Protein AF-A0A517SKR3-F1 (afdb_monomer_lite)

pLDDT: mean 77.56, std 8.11, range [41.31, 88.88]

Structure (mmCIF, N/CA/C/O backbone):
data_AF-A0A517SKR3-F1
#
_entry.id   AF-A0A517SKR3-F1
#
loop_
_atom_site.group_PDB
_atom_site.id
_atom_site.type_symbol
_atom_site.label_atom_id
_atom_site.label_alt_id
_atom_site.label_comp_id
_atom_site.label_asym_id
_atom_site.label_entity_id
_atom_site.label_seq_id
_atom_site.pdbx_PDB_ins_code
_atom_site.Cartn_x
_atom_site.Cartn_y
_atom_site.Cartn_z
_atom_site.occupancy
_atom_site.B_iso_or_equiv
_atom_site.auth_seq_id
_atom_site.auth_comp_id
_atom_site.auth_asym_id
_atom_site.auth_atom_id
_atom_site.pdbx_PDB_model_num
ATOM 1 N N . MET A 1 1 ? -3.994 -6.704 32.990 1.00 51.97 1 MET A N 1
ATOM 2 C CA . MET A 1 1 ? -3.263 -7.672 32.141 1.00 51.97 1 MET A CA 1
ATOM 3 C C . MET A 1 1 ? -2.252 -6.855 31.353 1.00 51.97 1 MET A C 1
ATOM 5 O O . MET A 1 1 ? -2.681 -5.956 30.648 1.00 51.97 1 MET A O 1
ATOM 9 N N . ASN A 1 2 ? -0.948 -7.027 31.589 1.00 60.22 2 ASN A N 1
ATOM 10 C CA . ASN A 1 2 ? 0.069 -6.142 31.009 1.00 60.22 2 ASN A CA 1
ATOM 11 C C . ASN A 1 2 ? 0.251 -6.520 29.532 1.00 60.22 2 ASN A C 1
ATOM 13 O O . ASN A 1 2 ? 0.767 -7.595 29.230 1.00 60.22 2 ASN A O 1
ATOM 17 N N . VAL A 1 3 ? -0.293 -5.707 28.631 1.00 65.88 3 VAL A N 1
ATOM 18 C CA . VAL A 1 3 ? -0.226 -5.945 27.187 1.00 65.88 3 VAL A CA 1
ATOM 19 C C . VAL A 1 3 ? 1.184 -5.599 26.724 1.00 65.88 3 VAL A C 1
ATOM 21 O O . VAL A 1 3 ? 1.676 -4.515 27.015 1.00 65.88 3 VAL A O 1
ATOM 24 N N . ASP A 1 4 ? 1.834 -6.530 26.027 1.00 84.56 4 ASP A N 1
ATOM 25 C CA . ASP A 1 4 ? 3.170 -6.3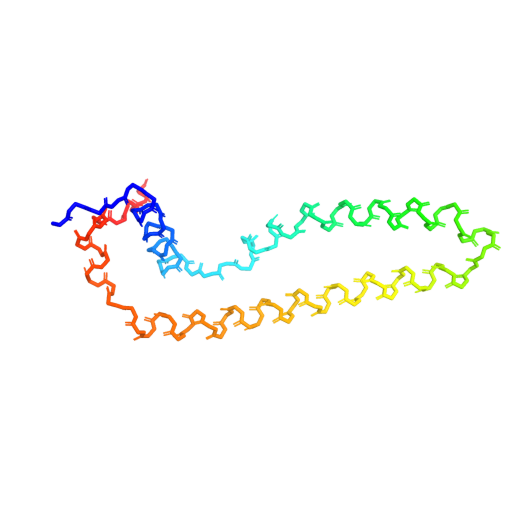26 25.471 1.00 84.56 4 ASP A CA 1
ATOM 26 C C . ASP A 1 4 ? 3.217 -5.094 24.546 1.00 84.56 4 ASP A C 1
ATOM 28 O O . ASP A 1 4 ? 2.255 -4.787 23.831 1.00 84.56 4 ASP A O 1
ATOM 32 N N . ASP A 1 5 ? 4.351 -4.399 24.534 1.00 83.50 5 ASP A N 1
ATOM 33 C CA . ASP A 1 5 ? 4.530 -3.095 23.882 1.00 83.50 5 ASP A CA 1
ATOM 34 C C . ASP A 1 5 ? 4.255 -3.163 22.365 1.00 83.50 5 ASP A C 1
ATOM 36 O O . ASP A 1 5 ? 3.705 -2.240 21.749 1.00 83.50 5 ASP A O 1
ATOM 40 N N . GLN A 1 6 ? 4.569 -4.307 21.748 1.00 82.31 6 GLN A N 1
ATOM 41 C CA . GLN A 1 6 ? 4.262 -4.580 20.347 1.00 82.31 6 GLN A CA 1
ATOM 42 C C . GLN A 1 6 ? 2.753 -4.735 20.116 1.00 82.31 6 GLN A C 1
ATOM 44 O O . GLN A 1 6 ? 2.214 -4.206 19.139 1.00 82.31 6 GLN A O 1
ATOM 49 N N . THR A 1 7 ? 2.060 -5.413 21.029 1.00 83.88 7 THR A N 1
ATOM 50 C CA . THR A 1 7 ? 0.608 -5.624 20.956 1.00 83.88 7 THR A CA 1
ATOM 51 C C . THR A 1 7 ? -0.135 -4.299 21.101 1.00 83.88 7 THR A C 1
ATOM 53 O O . THR A 1 7 ? -1.063 -4.028 20.339 1.00 83.88 7 THR A O 1
ATOM 56 N N . HIS A 1 8 ? 0.333 -3.417 21.986 1.00 84.62 8 HIS A N 1
ATOM 57 C CA . HIS A 1 8 ? -0.242 -2.085 22.158 1.00 84.62 8 HIS A CA 1
ATOM 58 C C . HIS A 1 8 ? -0.127 -1.226 20.882 1.00 84.62 8 HIS A C 1
ATOM 60 O O . HIS A 1 8 ? -1.093 -0.582 20.463 1.00 84.62 8 HIS A O 1
ATOM 66 N N . ARG A 1 9 ? 1.023 -1.264 20.187 1.00 84.50 9 ARG A N 1
ATOM 67 C CA . ARG A 1 9 ? 1.201 -0.568 18.892 1.00 84.50 9 ARG A CA 1
ATOM 68 C C . ARG A 1 9 ? 0.261 -1.093 17.812 1.00 84.50 9 ARG A C 1
ATOM 70 O O . ARG A 1 9 ? -0.272 -0.304 17.031 1.00 84.50 9 ARG A O 1
ATOM 77 N N . VAL A 1 10 ? 0.067 -2.410 17.764 1.00 84.75 10 VAL A N 1
ATOM 78 C CA . VAL A 1 10 ? -0.852 -3.040 16.813 1.00 84.75 10 VAL A CA 1
ATOM 79 C C . VAL A 1 10 ? -2.282 -2.603 17.113 1.00 84.75 10 VAL A C 1
ATOM 81 O O . VAL A 1 10 ? -2.927 -2.051 16.227 1.00 84.75 10 VAL A O 1
ATOM 84 N N . LEU A 1 11 ? -2.756 -2.750 18.352 1.00 84.75 11 LEU A N 1
ATOM 85 C CA . LEU A 1 11 ? -4.117 -2.361 18.736 1.00 84.75 11 LEU A CA 1
ATOM 86 C C . LEU A 1 11 ? -4.400 -0.884 18.437 1.00 84.75 11 LEU A C 1
ATOM 88 O O . LEU A 1 11 ? -5.421 -0.574 17.828 1.00 84.75 11 LEU A O 1
ATOM 92 N N . ARG A 1 12 ? -3.451 0.016 18.723 1.00 83.25 12 ARG A N 1
ATOM 93 C CA . ARG A 1 12 ? -3.573 1.440 18.369 1.00 83.25 12 ARG A CA 1
ATOM 94 C C . ARG A 1 12 ? -3.679 1.669 16.855 1.00 83.25 12 ARG A C 1
ATOM 96 O O . ARG A 1 12 ? -4.430 2.535 16.409 1.00 83.25 12 ARG A O 1
ATOM 103 N N . ALA A 1 13 ? -2.960 0.897 16.040 1.00 82.12 13 ALA A N 1
ATOM 104 C CA . ALA A 1 13 ? -3.084 0.968 14.584 1.00 82.12 13 ALA A CA 1
ATOM 105 C C . ALA A 1 13 ? -4.447 0.453 14.081 1.00 82.12 13 ALA A C 1
ATOM 107 O O . ALA A 1 13 ? -4.984 1.000 13.115 1.00 82.12 13 ALA A O 1
ATOM 108 N N . TYR A 1 14 ? -5.016 -0.569 14.729 1.00 81.94 14 TYR A N 1
ATOM 109 C CA . TYR A 1 14 ? -6.360 -1.075 14.430 1.00 81.94 14 TYR A CA 1
ATOM 110 C C . TYR A 1 14 ? -7.447 -0.078 14.850 1.00 81.94 14 TYR A C 1
ATOM 112 O O . TYR A 1 14 ? -8.310 0.231 14.033 1.00 81.94 14 TYR A O 1
ATOM 120 N N . GLN A 1 15 ? -7.346 0.503 16.047 1.00 82.88 15 GLN A N 1
ATOM 121 C CA . GLN A 1 15 ? -8.242 1.556 16.542 1.00 82.88 15 GLN A CA 1
ATOM 122 C C . GLN A 1 15 ? -8.243 2.771 15.597 1.00 82.88 15 GLN A C 1
ATOM 124 O O . GLN A 1 15 ? -9.296 3.245 15.174 1.00 82.88 15 GLN A O 1
ATOM 129 N N . LYS A 1 16 ? -7.057 3.207 15.140 1.00 82.06 16 LYS A N 1
ATOM 130 C CA . LYS A 1 16 ? -6.925 4.258 14.116 1.00 82.06 16 LYS A CA 1
ATOM 131 C C . LYS A 1 16 ? -7.667 3.909 12.819 1.00 82.06 16 LYS A C 1
ATOM 133 O O . LYS A 1 16 ? -8.302 4.777 12.224 1.00 82.06 16 LYS A O 1
ATOM 138 N N . ARG A 1 17 ? -7.561 2.659 12.355 1.00 79.44 17 ARG A N 1
ATOM 139 C CA . ARG A 1 17 ? -8.216 2.186 11.121 1.00 79.44 17 ARG A CA 1
ATOM 140 C C . ARG A 1 17 ? -9.730 2.045 11.262 1.00 79.44 17 ARG A C 1
ATOM 142 O O . ARG A 1 17 ? -10.417 2.245 10.265 1.00 79.44 17 ARG A O 1
ATOM 149 N N . HIS A 1 18 ? -10.225 1.721 12.452 1.00 81.88 18 HIS A N 1
ATOM 150 C CA . HIS A 1 18 ? -11.654 1.694 12.761 1.00 81.88 18 HIS A CA 1
ATOM 151 C C . HIS A 1 18 ? -12.249 3.108 12.697 1.00 81.88 18 HIS A C 1
ATOM 153 O O . HIS A 1 18 ? -13.202 3.340 11.959 1.00 81.88 18 HIS A O 1
ATOM 159 N N . LEU A 1 19 ? -11.605 4.081 13.353 1.00 76.31 19 LEU A N 1
ATOM 160 C CA . LEU A 1 19 ? -12.103 5.460 13.437 1.00 76.31 19 LEU A CA 1
ATOM 161 C C . LEU A 1 19 ? -11.977 6.255 12.128 1.00 76.31 19 LEU A C 1
ATOM 163 O O . LEU A 1 19 ? -12.887 6.989 11.755 1.00 76.31 19 LEU A O 1
ATOM 167 N N . LEU A 1 20 ? -10.847 6.142 11.422 1.00 72.62 20 LEU A N 1
ATOM 168 C CA . LEU A 1 20 ? -10.588 6.932 10.206 1.00 72.62 20 LEU A CA 1
ATOM 169 C C . LEU A 1 20 ? -10.991 6.211 8.910 1.00 72.62 20 LEU A C 1
ATOM 171 O O . LEU A 1 20 ? -10.970 6.820 7.833 1.00 72.62 20 LEU A O 1
ATOM 175 N N . GLY A 1 21 ? -11.335 4.923 9.007 1.00 68.50 21 GLY A N 1
ATOM 176 C CA . GLY A 1 21 ? -11.530 4.025 7.876 1.00 68.50 21 GLY A CA 1
ATOM 177 C C . GLY A 1 21 ? -10.227 3.710 7.130 1.00 68.50 21 GLY A C 1
ATOM 178 O O . GLY A 1 21 ? -9.226 4.426 7.205 1.00 68.50 21 GLY A O 1
ATOM 179 N N . MET A 1 22 ? -10.225 2.632 6.340 1.00 66.94 22 MET A N 1
ATOM 180 C CA . MET A 1 22 ? -9.125 2.377 5.404 1.00 66.94 22 MET A CA 1
ATOM 181 C C . MET A 1 22 ? -9.208 3.341 4.218 1.00 66.94 22 MET A C 1
ATOM 183 O O . MET A 1 22 ? -9.911 3.085 3.231 1.00 66.94 22 MET A O 1
ATOM 187 N N . ARG A 1 23 ? -8.465 4.446 4.298 1.00 67.44 23 ARG A N 1
ATOM 188 C CA . ARG A 1 23 ? -8.318 5.382 3.184 1.00 67.44 23 ARG A CA 1
ATOM 189 C C . ARG A 1 23 ? -7.480 4.738 2.084 1.00 67.44 23 ARG A C 1
ATOM 191 O O . ARG A 1 23 ? -6.396 4.210 2.324 1.00 67.44 23 ARG A O 1
ATOM 198 N N . PHE A 1 24 ? -7.981 4.808 0.850 1.00 63.69 24 PHE A N 1
ATOM 199 C CA . PHE A 1 24 ? -7.244 4.366 -0.339 1.00 63.69 24 PHE A CA 1
ATOM 200 C C . PHE A 1 24 ? -5.873 5.053 -0.435 1.00 63.69 24 PHE A C 1
ATOM 202 O O . PHE A 1 24 ? -4.908 4.445 -0.881 1.00 63.69 24 PHE A O 1
ATOM 209 N N . THR A 1 25 ? -5.774 6.286 0.061 1.00 66.69 25 THR A N 1
ATOM 210 C CA . THR A 1 25 ? -4.558 7.100 0.106 1.00 66.69 25 THR A CA 1
ATOM 211 C C . THR A 1 25 ? -3.433 6.476 0.931 1.00 66.69 25 THR A C 1
ATOM 213 O O . THR A 1 25 ? -2.288 6.521 0.494 1.00 66.69 25 THR A O 1
ATOM 216 N N . ASP A 1 26 ? -3.733 5.836 2.066 1.00 69.38 26 ASP A N 1
ATOM 217 C CA . ASP A 1 26 ? -2.709 5.185 2.902 1.00 69.38 26 ASP A CA 1
ATOM 218 C C . ASP A 1 26 ? -2.142 3.938 2.212 1.00 69.38 26 ASP A C 1
ATOM 220 O O . ASP A 1 26 ? -0.942 3.663 2.260 1.00 69.38 26 ASP A O 1
ATOM 224 N N . PHE A 1 27 ? -3.009 3.200 1.513 1.00 68.12 27 PHE A N 1
ATOM 225 C CA . PHE A 1 27 ? -2.605 2.049 0.710 1.00 68.12 27 PHE A CA 1
ATOM 226 C C . PHE A 1 27 ? -1.795 2.488 -0.515 1.00 68.12 27 PHE A C 1
ATOM 228 O O . PHE A 1 27 ? -0.753 1.908 -0.811 1.00 68.12 27 PHE A O 1
ATOM 235 N N . ALA A 1 28 ? -2.232 3.557 -1.184 1.00 66.94 28 ALA A N 1
ATOM 236 C CA . ALA A 1 28 ? -1.519 4.149 -2.305 1.00 66.94 28 ALA A CA 1
ATOM 237 C C . ALA A 1 28 ? -0.122 4.624 -1.884 1.00 66.94 28 ALA A C 1
ATOM 239 O O . ALA A 1 28 ? 0.842 4.285 -2.554 1.00 66.94 28 ALA A O 1
ATOM 240 N N . LEU A 1 29 ? 0.026 5.309 -0.745 1.00 72.62 29 LEU A N 1
ATOM 241 C CA . LEU A 1 29 ? 1.325 5.760 -0.222 1.00 72.62 29 LEU A CA 1
ATOM 242 C C . LEU A 1 29 ? 2.307 4.607 0.031 1.00 72.62 29 LEU A C 1
ATOM 244 O O . LEU A 1 29 ? 3.482 4.713 -0.324 1.00 72.62 29 LEU A O 1
ATOM 248 N N . LEU A 1 30 ? 1.830 3.491 0.591 1.00 70.12 30 LEU A N 1
ATOM 249 C CA . LEU A 1 30 ? 2.647 2.287 0.785 1.00 70.12 30 LEU A CA 1
ATOM 250 C C . LEU A 1 30 ? 3.072 1.649 -0.545 1.00 70.12 30 LEU A C 1
ATOM 252 O O . LEU A 1 30 ? 4.161 1.085 -0.639 1.00 70.12 30 LEU A O 1
ATOM 256 N N . MET A 1 31 ? 2.229 1.757 -1.572 1.00 71.62 31 MET A N 1
ATOM 257 C CA . MET A 1 31 ? 2.486 1.209 -2.903 1.00 71.62 31 MET A CA 1
ATOM 258 C C . MET A 1 31 ? 3.334 2.153 -3.770 1.00 71.62 31 MET A C 1
ATOM 260 O O . MET A 1 31 ? 4.103 1.680 -4.600 1.00 71.62 31 MET A O 1
ATOM 264 N N . VAL A 1 32 ? 3.291 3.470 -3.553 1.00 74.31 32 VAL A N 1
ATOM 265 C CA . VAL A 1 32 ? 4.026 4.461 -4.360 1.00 74.31 32 VAL A CA 1
ATOM 266 C C . VAL A 1 32 ? 5.520 4.156 -4.394 1.00 74.31 32 VAL A C 1
ATOM 268 O O . VAL A 1 32 ? 6.111 4.182 -5.463 1.00 74.31 32 VAL A O 1
ATOM 271 N N . ARG A 1 33 ? 6.141 3.813 -3.260 1.00 74.31 33 ARG A N 1
ATOM 272 C CA . ARG A 1 33 ? 7.592 3.575 -3.195 1.00 74.31 33 ARG A CA 1
ATOM 273 C C . ARG A 1 33 ? 8.065 2.350 -4.005 1.00 74.31 33 ARG A C 1
ATOM 275 O O . ARG A 1 33 ? 9.012 2.498 -4.773 1.00 74.31 33 ARG A O 1
ATOM 282 N N . PRO A 1 34 ? 7.461 1.152 -3.886 1.00 76.81 34 PRO A N 1
ATOM 283 C CA . PRO A 1 34 ? 7.822 0.035 -4.759 1.00 76.81 34 PRO A CA 1
ATOM 284 C C . PRO A 1 34 ? 7.446 0.292 -6.226 1.00 76.81 34 PRO A C 1
ATOM 286 O O . PRO A 1 34 ? 8.205 -0.096 -7.112 1.00 76.81 34 PRO A O 1
ATOM 289 N N . TRP A 1 35 ? 6.341 0.993 -6.500 1.00 77.19 35 TRP A N 1
ATOM 290 C CA . TRP A 1 35 ? 5.930 1.318 -7.870 1.00 77.19 35 TRP A CA 1
ATOM 291 C C . TRP A 1 35 ? 6.814 2.344 -8.564 1.00 77.19 35 TRP A C 1
ATOM 293 O O . TRP A 1 35 ? 7.041 2.218 -9.764 1.00 77.19 35 TRP A O 1
ATOM 303 N N . THR A 1 36 ? 7.343 3.334 -7.848 1.00 77.00 36 THR A N 1
ATOM 304 C CA . THR A 1 36 ? 8.280 4.302 -8.429 1.00 77.00 36 THR A CA 1
ATOM 305 C C . THR A 1 36 ? 9.600 3.636 -8.790 1.00 77.00 36 THR A C 1
ATOM 307 O O . THR A 1 36 ? 10.131 3.893 -9.867 1.00 77.00 36 THR A O 1
ATOM 310 N N . VAL A 1 37 ? 10.097 2.722 -7.950 1.00 80.88 37 VAL A N 1
ATOM 311 C CA . VAL A 1 37 ? 11.292 1.920 -8.260 1.00 80.88 37 VAL A CA 1
ATOM 312 C C . VAL A 1 37 ? 11.038 1.006 -9.459 1.00 80.88 37 VAL A C 1
ATOM 314 O O . VAL A 1 37 ? 11.839 0.990 -10.392 1.00 80.88 37 VAL A O 1
ATOM 317 N N . LEU A 1 38 ? 9.908 0.292 -9.477 1.00 80.25 38 LEU A N 1
ATOM 318 C CA . LEU A 1 38 ? 9.536 -0.574 -10.599 1.00 80.25 38 LEU A CA 1
ATOM 319 C C . LEU A 1 38 ? 9.376 0.231 -11.899 1.00 80.25 38 LEU A C 1
ATOM 321 O O . LEU A 1 38 ? 9.867 -0.180 -12.948 1.00 80.25 38 LEU A O 1
ATOM 325 N N . GLY A 1 39 ? 8.746 1.404 -11.817 1.00 80.44 39 GLY A N 1
ATOM 326 C CA . GLY A 1 39 ? 8.562 2.328 -12.931 1.00 80.44 39 GLY A CA 1
ATOM 327 C C . GLY A 1 39 ? 9.885 2.858 -13.480 1.00 80.44 39 GLY A C 1
ATOM 328 O O . GLY A 1 39 ? 10.059 2.888 -14.693 1.00 80.44 39 GLY A O 1
ATOM 329 N N . LEU A 1 40 ? 10.846 3.204 -12.618 1.00 82.44 40 LEU A N 1
ATOM 330 C CA . LEU A 1 40 ? 12.190 3.621 -13.038 1.00 82.44 40 LEU A CA 1
ATOM 331 C C . LEU A 1 40 ? 12.956 2.490 -13.730 1.00 82.44 40 LEU A C 1
ATOM 333 O O . LEU A 1 40 ? 13.577 2.721 -14.765 1.00 82.44 40 LEU A O 1
ATOM 337 N N . ILE A 1 41 ? 12.877 1.266 -13.200 1.00 80.38 41 ILE A N 1
ATOM 338 C CA . ILE A 1 41 ? 13.488 0.083 -13.825 1.00 80.38 41 ILE A CA 1
ATOM 339 C C . ILE A 1 41 ? 12.856 -0.174 -15.196 1.00 80.38 41 ILE A C 1
ATOM 341 O O . ILE A 1 41 ? 13.571 -0.404 -16.170 1.00 80.38 41 ILE A O 1
ATOM 345 N N . MET A 1 42 ? 11.529 -0.081 -15.297 1.00 78.38 42 MET A N 1
ATOM 346 C CA . MET A 1 42 ? 10.818 -0.223 -16.567 1.00 78.38 42 MET A CA 1
ATOM 347 C C . MET A 1 42 ? 11.167 0.884 -17.562 1.00 78.38 42 MET A C 1
ATOM 349 O O . MET A 1 42 ? 11.331 0.590 -18.740 1.00 78.38 42 MET A O 1
ATOM 353 N N . LEU A 1 43 ? 11.313 2.131 -17.112 1.00 79.75 43 LEU A N 1
ATOM 354 C CA . LEU A 1 43 ? 11.696 3.261 -17.960 1.00 79.75 43 LEU A CA 1
ATOM 355 C C . LEU A 1 43 ? 13.124 3.090 -18.498 1.00 79.75 43 LEU A C 1
ATOM 357 O O . LEU A 1 43 ? 13.365 3.285 -19.688 1.00 79.75 43 LEU A O 1
ATOM 361 N N . ALA A 1 44 ? 14.059 2.678 -17.638 1.00 76.44 44 ALA A N 1
ATOM 362 C CA . ALA A 1 44 ? 15.435 2.386 -18.024 1.00 76.44 44 ALA A CA 1
ATOM 363 C C . ALA A 1 44 ? 15.504 1.206 -19.007 1.00 76.44 44 ALA A C 1
ATOM 365 O O . ALA A 1 44 ? 16.194 1.284 -20.025 1.00 76.44 44 ALA A O 1
ATOM 366 N N . ALA A 1 45 ? 14.738 0.141 -18.750 1.00 72.50 45 ALA A N 1
ATOM 367 C CA . ALA A 1 45 ? 14.617 -0.987 -19.666 1.00 72.50 45 ALA A CA 1
ATOM 368 C C . ALA A 1 45 ? 13.997 -0.555 -21.002 1.00 72.50 45 ALA A C 1
ATOM 370 O O . ALA A 1 45 ? 14.510 -0.918 -22.053 1.00 72.50 45 ALA A O 1
ATOM 371 N N . PHE A 1 46 ? 12.955 0.276 -20.989 1.00 71.75 46 PHE A N 1
ATOM 372 C CA . PHE A 1 46 ? 12.323 0.790 -22.201 1.00 71.75 46 PHE A CA 1
ATOM 373 C C . PHE A 1 46 ? 13.317 1.606 -23.043 1.00 71.75 46 PHE A C 1
ATOM 375 O O . PHE A 1 46 ? 13.495 1.326 -24.225 1.00 71.75 46 PHE A O 1
ATOM 382 N N . ALA A 1 47 ? 14.031 2.553 -22.430 1.00 75.62 47 ALA A N 1
ATOM 383 C CA . ALA A 1 47 ? 14.984 3.418 -23.126 1.00 75.62 47 ALA A CA 1
ATOM 384 C C . ALA A 1 47 ? 16.153 2.649 -23.770 1.00 75.62 47 ALA A C 1
ATOM 386 O O . ALA A 1 47 ? 16.624 3.026 -24.841 1.00 75.62 47 ALA A O 1
ATOM 387 N N . VAL A 1 48 ? 16.620 1.569 -23.134 1.00 74.50 48 VAL A N 1
ATOM 388 C CA . VAL A 1 48 ? 17.781 0.792 -23.605 1.00 74.50 48 VAL A CA 1
ATOM 389 C C . VAL A 1 48 ? 17.383 -0.357 -24.534 1.00 74.50 48 VAL A C 1
ATOM 391 O O . VAL A 1 48 ? 18.127 -0.680 -25.466 1.00 74.50 48 VAL A O 1
ATOM 394 N N . VAL A 1 49 ? 16.234 -0.991 -24.286 1.00 68.88 49 VAL A N 1
ATOM 395 C CA . VAL A 1 49 ? 15.835 -2.243 -24.944 1.00 68.88 49 VAL A CA 1
ATOM 396 C C . VAL A 1 49 ? 14.927 -1.998 -26.143 1.00 68.88 49 VAL A C 1
ATOM 398 O O . VAL A 1 49 ? 15.133 -2.645 -27.161 1.00 68.88 49 VAL A O 1
ATOM 401 N N . VAL A 1 50 ? 13.996 -1.040 -26.105 1.00 67.31 50 VAL A N 1
ATOM 402 C CA . VAL A 1 50 ? 13.062 -0.780 -27.226 1.00 67.31 50 VAL A CA 1
ATOM 403 C C . VAL A 1 50 ? 13.752 -0.438 -28.551 1.00 67.31 50 VAL A C 1
ATOM 405 O O . VAL A 1 50 ? 13.292 -0.941 -29.575 1.00 67.31 50 VAL A O 1
ATOM 408 N N . PRO A 1 51 ? 14.871 0.316 -28.584 1.00 72.75 51 PRO A N 1
ATOM 409 C CA . PRO A 1 51 ? 15.595 0.559 -29.832 1.00 72.75 51 PRO A CA 1
ATOM 410 C C . PRO A 1 51 ? 16.199 -0.710 -30.452 1.00 72.75 51 PRO A C 1
ATOM 412 O O . PRO A 1 51 ? 16.527 -0.711 -31.634 1.00 72.75 51 PRO A O 1
ATOM 415 N N . ARG A 1 52 ? 16.391 -1.774 -29.658 1.00 74.31 52 ARG A N 1
ATOM 416 C CA . ARG A 1 52 ? 17.018 -3.033 -30.092 1.00 74.31 52 ARG A CA 1
ATOM 417 C C . ARG A 1 52 ? 16.023 -4.184 -30.245 1.00 74.31 52 ARG A C 1
ATOM 419 O O . ARG A 1 52 ? 16.207 -5.020 -31.119 1.00 74.31 52 ARG A O 1
ATOM 426 N N . LEU A 1 53 ? 15.003 -4.238 -29.391 1.00 77.38 53 LEU A N 1
ATOM 427 C CA . LEU A 1 53 ? 14.038 -5.327 -29.237 1.00 77.38 53 LEU A CA 1
ATOM 428 C C . LEU A 1 53 ? 12.672 -4.748 -28.804 1.00 77.38 53 LEU A C 1
ATOM 430 O O . LEU A 1 53 ? 12.387 -4.656 -27.605 1.00 77.38 53 LEU A O 1
ATOM 434 N N . PRO A 1 54 ? 11.805 -4.356 -29.754 1.00 74.31 54 PRO A N 1
ATOM 435 C CA . PRO A 1 54 ? 10.510 -3.741 -29.447 1.00 74.31 54 PRO A CA 1
ATOM 436 C C . PRO A 1 54 ? 9.552 -4.680 -28.691 1.00 74.31 54 PRO A C 1
ATOM 438 O O . PRO A 1 54 ? 8.768 -4.222 -27.861 1.00 74.31 54 PRO A O 1
ATOM 441 N N . GLU A 1 55 ? 9.658 -5.996 -28.894 1.00 78.00 55 GLU A N 1
ATOM 442 C CA . GLU A 1 55 ? 8.845 -7.018 -28.210 1.00 78.00 55 GLU A CA 1
ATOM 443 C C . GLU A 1 55 ? 9.014 -6.991 -26.682 1.00 78.00 55 GLU A C 1
ATOM 445 O O . GLU A 1 55 ? 8.044 -7.108 -25.928 1.00 78.00 55 GLU A O 1
ATOM 450 N N . ALA A 1 56 ? 10.238 -6.749 -26.207 1.00 74.31 56 ALA A N 1
ATOM 451 C CA . ALA A 1 56 ? 10.532 -6.652 -24.781 1.00 74.31 56 ALA A CA 1
ATOM 452 C C . ALA A 1 56 ? 9.910 -5.397 -24.138 1.00 74.31 56 ALA A C 1
ATOM 454 O O . ALA A 1 56 ? 9.571 -5.413 -22.952 1.00 74.31 56 ALA A O 1
ATOM 455 N N . GLY A 1 57 ? 9.697 -4.329 -24.916 1.00 71.62 57 GLY A N 1
ATOM 456 C CA . GLY A 1 57 ? 8.975 -3.138 -24.463 1.00 71.62 57 GLY A CA 1
ATOM 457 C C . GLY A 1 57 ? 7.509 -3.435 -24.149 1.00 71.62 57 GLY A C 1
ATOM 458 O O . GLY A 1 57 ? 7.014 -3.059 -23.085 1.00 71.62 57 GLY A O 1
ATOM 459 N N . TYR A 1 58 ? 6.827 -4.175 -25.028 1.00 76.44 58 TYR A N 1
ATOM 460 C CA . TYR A 1 58 ? 5.446 -4.611 -24.792 1.00 76.44 58 TYR A CA 1
ATOM 461 C C . TYR A 1 58 ? 5.336 -5.557 -23.590 1.00 76.44 58 TYR A C 1
ATOM 463 O O . TYR A 1 58 ? 4.399 -5.436 -22.799 1.00 76.44 58 TYR A O 1
ATOM 471 N N . PHE A 1 59 ? 6.316 -6.445 -23.398 1.00 79.31 59 PHE A N 1
ATOM 472 C CA . PHE A 1 59 ? 6.373 -7.313 -22.220 1.00 79.31 59 PHE A CA 1
ATOM 473 C C . PHE A 1 59 ? 6.500 -6.514 -20.915 1.00 79.31 59 PHE A C 1
ATOM 475 O O . PHE A 1 59 ? 5.782 -6.783 -19.950 1.00 79.31 59 PHE A O 1
ATOM 482 N N . ALA A 1 60 ? 7.348 -5.480 -20.897 1.00 74.69 60 ALA A N 1
ATOM 483 C CA . ALA A 1 60 ? 7.479 -4.594 -19.746 1.00 74.69 60 ALA A CA 1
ATOM 484 C C . ALA A 1 60 ? 6.146 -3.893 -19.433 1.00 74.69 60 ALA A C 1
ATOM 486 O O . ALA A 1 60 ? 5.696 -3.924 -18.288 1.00 74.69 60 ALA A O 1
ATOM 487 N N . ILE A 1 61 ? 5.466 -3.333 -20.442 1.00 78.25 61 ILE A N 1
ATOM 488 C CA . ILE A 1 61 ? 4.132 -2.725 -20.272 1.00 78.25 61 ILE A CA 1
ATOM 489 C C . ILE A 1 61 ? 3.141 -3.741 -19.683 1.00 78.25 61 ILE A C 1
ATOM 491 O O . ILE A 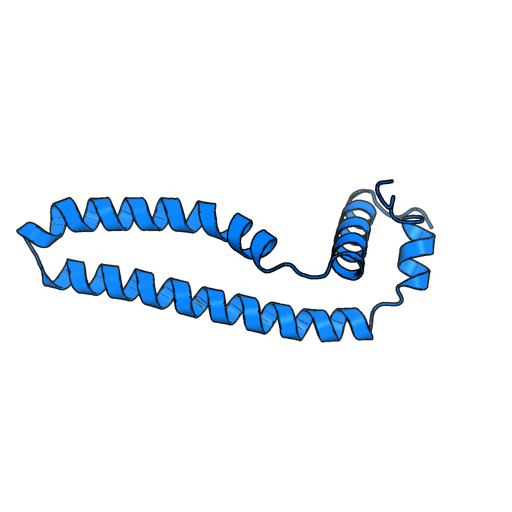1 61 ? 2.400 -3.404 -18.758 1.00 78.25 61 ILE A O 1
ATOM 495 N N . GLY A 1 62 ? 3.172 -4.992 -20.152 1.00 81.69 62 GLY A N 1
ATOM 496 C CA . GLY A 1 62 ? 2.369 -6.086 -19.602 1.00 81.69 62 GLY A CA 1
ATOM 497 C C . GLY A 1 62 ? 2.629 -6.342 -18.114 1.00 81.69 62 GLY A C 1
ATOM 498 O O . GLY A 1 62 ? 1.675 -6.476 -17.346 1.00 81.69 62 GLY A O 1
ATOM 499 N N . ILE A 1 63 ? 3.894 -6.333 -17.678 1.00 82.56 63 ILE A N 1
ATOM 500 C CA . ILE A 1 63 ? 4.264 -6.435 -16.254 1.00 82.56 63 ILE A CA 1
ATOM 501 C C . ILE A 1 63 ? 3.705 -5.249 -15.461 1.00 82.56 63 ILE A C 1
ATOM 503 O O . ILE A 1 63 ? 3.138 -5.448 -14.384 1.00 82.56 63 ILE A O 1
ATOM 507 N N . GLY A 1 64 ? 3.821 -4.032 -15.997 1.00 80.50 64 GLY A N 1
ATOM 508 C CA . GLY A 1 64 ? 3.285 -2.826 -15.367 1.00 80.50 64 GLY A CA 1
ATOM 509 C C . GLY A 1 64 ? 1.771 -2.909 -15.160 1.00 80.50 64 GLY A C 1
ATOM 510 O O . GLY A 1 64 ? 1.281 -2.745 -14.045 1.00 80.50 64 GLY A O 1
ATOM 511 N N . VAL A 1 65 ? 1.018 -3.244 -16.209 1.00 82.88 65 VAL A N 1
ATOM 512 C CA . VAL A 1 65 ? -0.446 -3.394 -16.129 1.00 82.88 65 VAL A CA 1
ATOM 513 C C . VAL A 1 65 ? -0.838 -4.544 -15.196 1.00 82.88 65 VAL A C 1
ATOM 515 O O . VAL A 1 65 ? -1.728 -4.389 -14.355 1.00 82.88 65 VAL A O 1
ATOM 518 N N . GLY A 1 66 ? -0.152 -5.686 -15.294 1.00 84.44 66 GLY A N 1
ATOM 519 C CA . GLY A 1 66 ? -0.396 -6.854 -14.449 1.00 84.44 66 GLY A CA 1
ATOM 520 C C . GLY A 1 66 ? -0.170 -6.569 -12.965 1.00 84.44 66 GLY A C 1
ATOM 521 O O . GLY A 1 66 ? -0.986 -6.965 -12.130 1.00 84.44 66 GLY A O 1
ATOM 522 N N . GLY A 1 67 ? 0.885 -5.825 -12.626 1.00 82.12 67 GLY A N 1
ATOM 523 C CA . GLY A 1 67 ? 1.127 -5.396 -11.252 1.00 82.12 67 GLY A CA 1
ATOM 524 C C . GLY A 1 67 ? 0.009 -4.491 -10.727 1.00 82.12 67 GLY A C 1
ATOM 525 O O . GLY A 1 67 ? -0.460 -4.700 -9.609 1.00 82.12 67 GLY A O 1
ATOM 526 N N . VAL A 1 68 ? -0.478 -3.534 -11.527 1.00 80.88 68 VAL A N 1
ATOM 527 C CA . VAL A 1 68 ? -1.558 -2.629 -11.094 1.00 80.88 68 VAL A CA 1
ATOM 528 C C . VAL A 1 68 ? -2.836 -3.422 -10.817 1.00 80.88 68 VAL A C 1
ATOM 530 O O . VAL A 1 68 ? -3.478 -3.233 -9.782 1.00 80.88 68 VAL A O 1
ATOM 533 N N . LEU A 1 69 ? -3.187 -4.364 -11.697 1.00 82.25 69 LEU A N 1
ATOM 534 C CA . LEU A 1 69 ? -4.338 -5.249 -11.493 1.00 82.25 69 LEU A CA 1
ATOM 535 C C . LEU A 1 69 ? -4.186 -6.115 -10.238 1.00 82.25 69 LEU A C 1
ATOM 537 O O . LEU A 1 69 ? -5.147 -6.271 -9.477 1.00 82.25 69 LEU A O 1
ATOM 541 N N . ARG A 1 70 ? -2.982 -6.645 -9.992 1.00 83.56 70 ARG A N 1
ATOM 542 C CA . ARG A 1 70 ? -2.667 -7.408 -8.780 1.00 83.56 70 ARG A CA 1
ATOM 543 C C . ARG A 1 70 ? -2.944 -6.581 -7.527 1.00 83.56 70 ARG A C 1
ATOM 545 O O . ARG A 1 70 ? -3.579 -7.072 -6.594 1.00 83.56 70 ARG A O 1
ATOM 552 N N . ASP A 1 71 ? -2.521 -5.325 -7.520 1.00 79.06 71 ASP A N 1
ATOM 553 C CA . ASP A 1 71 ? -2.623 -4.459 -6.349 1.00 79.06 71 ASP A CA 1
ATOM 554 C C . ASP A 1 71 ? -4.052 -3.959 -6.110 1.00 79.06 71 ASP A C 1
ATOM 556 O O . ASP A 1 71 ? -4.506 -3.903 -4.963 1.00 79.06 71 ASP A O 1
ATOM 560 N N . ILE A 1 72 ? -4.827 -3.737 -7.177 1.00 82.56 72 ILE A N 1
ATOM 561 C CA . ILE A 1 72 ? -6.284 -3.555 -7.082 1.00 82.56 72 ILE A CA 1
ATOM 562 C C . ILE A 1 72 ? -6.935 -4.797 -6.453 1.00 82.56 72 ILE A C 1
ATOM 564 O O . ILE A 1 72 ? -7.812 -4.678 -5.590 1.00 82.56 72 ILE A O 1
ATOM 568 N N . GLY A 1 73 ? -6.501 -5.994 -6.855 1.00 84.75 73 GLY A N 1
ATOM 569 C CA . GLY A 1 73 ? -6.952 -7.262 -6.281 1.00 84.75 73 GLY A CA 1
ATOM 570 C C . GLY A 1 73 ? -6.648 -7.374 -4.785 1.00 84.75 73 GLY A C 1
ATOM 571 O O . GLY A 1 73 ? -7.546 -7.689 -3.996 1.00 84.75 73 GLY A O 1
ATOM 572 N N . TYR A 1 74 ? -5.416 -7.052 -4.380 1.00 82.88 74 TYR A N 1
ATOM 573 C CA . TYR A 1 74 ? -5.022 -7.001 -2.971 1.00 82.88 74 TYR A CA 1
ATOM 574 C C . TYR A 1 74 ? -5.859 -5.996 -2.185 1.00 82.88 74 TYR A C 1
ATOM 576 O O . TYR A 1 74 ? -6.371 -6.344 -1.124 1.00 82.88 74 TYR A O 1
ATOM 584 N N . PHE A 1 75 ? -6.077 -4.792 -2.714 1.00 80.62 75 PHE A N 1
ATOM 585 C CA . PHE A 1 75 ? -6.891 -3.779 -2.047 1.00 80.62 75 PHE A CA 1
ATOM 586 C C . PHE A 1 75 ? -8.338 -4.243 -1.831 1.00 80.62 75 PHE A C 1
ATOM 588 O O . PHE A 1 75 ? -8.878 -4.121 -0.728 1.00 80.62 75 PHE A O 1
ATOM 595 N N . ARG A 1 76 ? -8.964 -4.834 -2.858 1.00 83.69 76 ARG A N 1
ATOM 596 C CA . ARG A 1 76 ? -10.323 -5.394 -2.751 1.00 83.69 76 ARG A CA 1
ATOM 597 C C . ARG A 1 76 ? -10.393 -6.513 -1.715 1.00 83.69 76 ARG A C 1
ATOM 599 O O . ARG A 1 76 ? -11.325 -6.542 -0.911 1.00 83.69 76 ARG A O 1
ATOM 606 N N . ARG A 1 77 ? -9.406 -7.413 -1.707 1.00 83.75 77 ARG A N 1
ATOM 607 C CA . ARG A 1 77 ? -9.330 -8.506 -0.730 1.00 83.75 77 ARG A CA 1
ATOM 608 C C . ARG A 1 77 ? -9.151 -7.967 0.689 1.00 83.75 77 ARG A C 1
ATOM 610 O O . ARG A 1 77 ? -9.896 -8.377 1.573 1.00 83.75 77 ARG A O 1
ATOM 617 N N . SER A 1 78 ? -8.240 -7.021 0.894 1.00 80.81 78 SER A N 1
ATOM 618 C CA . SE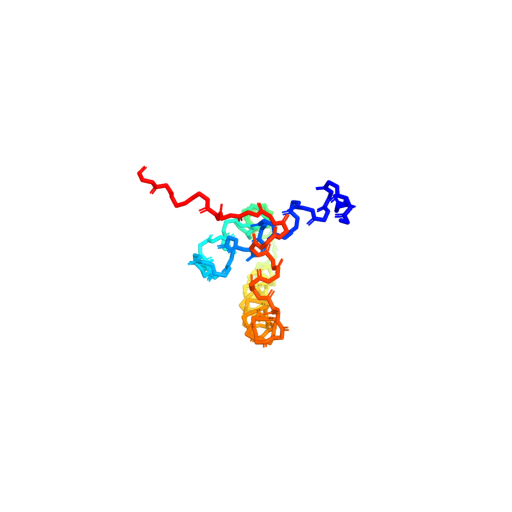R A 1 78 ? -8.007 -6.384 2.193 1.00 80.81 78 SER A CA 1
ATOM 619 C C . SER A 1 78 ? -9.250 -5.666 2.711 1.00 80.81 78 SER A C 1
ATOM 621 O O . SER A 1 78 ? -9.588 -5.818 3.879 1.00 80.81 78 SER A O 1
ATOM 623 N N . LYS A 1 79 ? -9.995 -4.963 1.844 1.00 81.31 79 LYS A N 1
ATOM 624 C CA . LYS A 1 79 ? -11.295 -4.371 2.205 1.00 81.31 79 LYS A CA 1
ATOM 625 C C . LYS A 1 79 ? -12.310 -5.408 2.675 1.00 81.31 79 LYS A C 1
ATOM 627 O O . LYS A 1 79 ? -12.972 -5.184 3.682 1.00 81.31 79 LYS A O 1
ATOM 632 N N . ARG A 1 80 ? -12.415 -6.542 1.976 1.00 83.12 80 ARG A N 1
ATOM 633 C CA . ARG A 1 80 ? -13.324 -7.628 2.372 1.00 83.12 80 ARG A CA 1
ATOM 634 C C . ARG A 1 80 ? -12.912 -8.255 3.707 1.00 83.12 80 ARG A C 1
ATOM 636 O O . ARG A 1 80 ? -13.771 -8.499 4.539 1.00 83.12 80 ARG A O 1
ATOM 643 N N . ILE A 1 81 ? -11.619 -8.503 3.918 1.00 84.06 81 ILE A N 1
ATOM 644 C CA . ILE A 1 81 ? -11.117 -9.056 5.185 1.00 84.06 81 ILE A CA 1
ATOM 645 C C . ILE A 1 81 ? -11.371 -8.074 6.330 1.00 84.06 81 ILE A C 1
ATOM 647 O O . ILE A 1 81 ? -11.807 -8.485 7.398 1.00 84.06 81 ILE A O 1
ATOM 651 N N . TRP A 1 82 ? -11.150 -6.779 6.103 1.00 81.94 82 TRP A N 1
ATOM 652 C CA . TRP A 1 82 ? -11.370 -5.768 7.129 1.00 81.94 82 TRP A CA 1
ATOM 653 C C . TRP A 1 82 ? -12.814 -5.714 7.612 1.00 81.94 82 TRP A C 1
ATOM 655 O O . TRP A 1 82 ? -13.013 -5.623 8.812 1.00 81.94 82 TRP A O 1
ATOM 665 N N . SER A 1 83 ? -13.813 -5.838 6.729 1.00 81.94 83 SER A N 1
ATOM 666 C CA . SER A 1 83 ? -15.211 -5.843 7.190 1.00 81.94 83 SER A CA 1
ATOM 667 C C . SER A 1 83 ? -15.516 -7.028 8.108 1.00 81.94 83 SER A C 1
ATOM 669 O O . SER A 1 83 ? -16.360 -6.925 8.987 1.00 81.94 83 SER A O 1
ATOM 671 N N . VAL A 1 84 ? -14.835 -8.160 7.908 1.00 85.44 84 VAL A N 1
ATOM 672 C CA . VAL A 1 84 ? -14.966 -9.335 8.776 1.00 85.44 84 VAL A CA 1
ATOM 673 C C . VAL A 1 84 ? -14.269 -9.090 10.112 1.00 85.44 84 VAL A C 1
ATOM 675 O O . VAL A 1 84 ? -14.843 -9.370 11.157 1.00 85.44 84 VAL A O 1
ATOM 678 N N . VAL A 1 85 ? -13.055 -8.533 10.092 1.00 84.88 85 VAL A N 1
ATOM 679 C CA . VAL A 1 85 ? -12.322 -8.170 11.315 1.00 84.88 85 VAL A CA 1
ATOM 680 C C . VAL A 1 85 ? -13.118 -7.166 12.145 1.00 84.88 85 VAL A C 1
ATOM 682 O O . VAL A 1 85 ? -13.254 -7.354 13.347 1.00 84.88 85 VAL A O 1
ATOM 685 N N . ASP A 1 86 ? -13.674 -6.142 11.506 1.00 84.19 86 ASP A N 1
ATOM 686 C CA . ASP A 1 86 ? -14.467 -5.097 12.151 1.00 84.19 86 ASP A CA 1
ATOM 687 C C . ASP A 1 86 ? -15.733 -5.648 12.817 1.00 84.19 86 ASP A C 1
ATOM 689 O O . ASP A 1 86 ? -16.079 -5.215 13.909 1.00 84.19 86 ASP A O 1
ATOM 693 N N . ALA A 1 87 ? -16.365 -6.658 12.209 1.00 85.69 87 ALA A N 1
ATOM 694 C CA . ALA A 1 87 ? -17.554 -7.310 12.754 1.00 85.69 87 ALA A CA 1
ATOM 695 C C . ALA A 1 87 ? -17.264 -8.257 13.933 1.00 85.69 87 ALA A C 1
ATOM 697 O O . ALA A 1 87 ? -18.142 -8.485 14.760 1.00 85.69 87 ALA A O 1
ATOM 698 N N . ILE A 1 88 ? -16.069 -8.854 13.990 1.00 88.25 88 ILE A N 1
ATOM 699 C CA . ILE A 1 88 ? -15.697 -9.835 15.026 1.00 88.25 88 ILE A CA 1
ATOM 700 C C . ILE A 1 88 ? -14.967 -9.164 16.202 1.00 88.25 88 ILE A C 1
ATOM 702 O O . ILE A 1 88 ? -14.945 -9.701 17.308 1.00 88.25 88 ILE A O 1
ATOM 706 N N . THR A 1 89 ? -14.344 -8.006 15.974 1.00 87.19 89 THR A N 1
ATOM 707 C CA . THR A 1 89 ? -13.538 -7.317 16.987 1.00 87.19 89 THR A CA 1
ATOM 708 C C . THR A 1 89 ? -14.430 -6.599 17.995 1.00 87.19 89 THR A C 1
ATOM 710 O O . THR A 1 89 ? -15.242 -5.754 17.633 1.00 87.19 89 THR A O 1
ATOM 713 N N . ASP A 1 90 ? -14.233 -6.897 19.279 1.00 88.88 90 ASP A N 1
ATOM 714 C CA . ASP A 1 90 ? -14.838 -6.147 20.378 1.00 88.88 90 ASP A CA 1
ATOM 715 C C . ASP A 1 90 ? -14.078 -4.829 20.584 1.00 88.88 90 ASP A C 1
ATOM 717 O O . ASP A 1 90 ? -13.052 -4.769 21.271 1.00 88.88 90 ASP A O 1
ATOM 721 N N . TR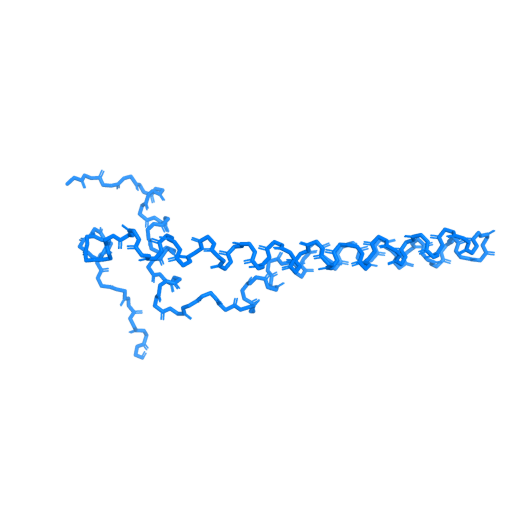P A 1 91 ? -14.566 -3.771 19.937 1.00 84.12 91 TRP A N 1
ATOM 722 C CA . TRP A 1 91 ? -13.948 -2.448 19.984 1.00 84.12 91 TRP A CA 1
ATOM 723 C C . TRP A 1 91 ? -14.005 -1.807 21.373 1.00 84.12 91 TRP A C 1
ATOM 725 O O . TRP A 1 91 ? -13.077 -1.083 21.724 1.00 84.12 91 TRP A O 1
ATOM 735 N N . GLN A 1 92 ? -15.003 -2.144 22.201 1.00 84.38 92 GLN A N 1
ATOM 736 C CA . GLN A 1 92 ? -15.072 -1.641 23.578 1.00 84.38 92 GLN A CA 1
ATOM 737 C C . GLN A 1 92 ? -13.878 -2.141 24.391 1.00 84.38 92 GLN A C 1
ATOM 739 O O . GLN A 1 92 ? -13.230 -1.372 25.100 1.00 84.38 92 GLN A O 1
ATOM 744 N N . LYS A 1 93 ? -13.530 -3.419 24.223 1.00 85.19 93 LYS A N 1
ATOM 745 C CA . LYS A 1 93 ? -12.363 -4.009 24.881 1.00 85.19 93 LYS A CA 1
ATOM 746 C C . LYS A 1 93 ? -11.039 -3.446 24.359 1.00 85.19 93 LYS A C 1
ATOM 748 O O . LYS A 1 93 ? -10.080 -3.322 25.118 1.00 85.19 93 LYS A O 1
ATOM 753 N N . VAL A 1 94 ? -10.957 -3.112 23.070 1.00 83.62 94 VAL A N 1
ATOM 754 C CA . VAL A 1 94 ? -9.766 -2.459 22.497 1.00 83.62 94 VAL A CA 1
ATOM 755 C C . VAL A 1 94 ? -9.585 -1.055 23.079 1.00 83.62 94 VAL A C 1
ATOM 757 O O . VAL A 1 94 ? -8.467 -0.706 23.462 1.00 83.62 94 VAL A O 1
ATOM 760 N N . ASP A 1 95 ? -10.669 -0.289 23.202 1.00 84.12 95 ASP A N 1
ATOM 761 C CA . ASP A 1 95 ? -10.652 1.050 23.797 1.00 84.12 95 ASP A CA 1
ATOM 762 C C . ASP A 1 95 ? -10.284 1.011 25.288 1.00 84.12 95 ASP A C 1
ATOM 764 O O . ASP A 1 95 ? -9.541 1.872 25.757 1.00 84.12 95 ASP A O 1
ATOM 768 N N . GLU A 1 96 ? -10.716 -0.016 26.027 1.00 85.94 96 GLU A N 1
ATOM 769 C CA . GLU A 1 96 ? -10.320 -0.220 27.429 1.00 85.94 96 GLU A CA 1
ATOM 770 C C . GLU A 1 96 ? -8.814 -0.518 27.573 1.00 85.94 96 GLU A C 1
ATOM 772 O O . GLU A 1 96 ? -8.167 -0.042 28.506 1.00 85.94 96 GLU A O 1
ATOM 777 N N . LEU A 1 97 ? -8.232 -1.279 26.637 1.00 84.94 97 LEU A N 1
ATOM 778 C CA . LEU A 1 97 ? -6.821 -1.685 26.682 1.00 84.94 97 LEU A CA 1
ATOM 779 C C . LEU A 1 97 ? -5.842 -0.603 26.202 1.00 84.94 97 LEU A C 1
ATOM 781 O O . LEU A 1 97 ? -4.707 -0.569 26.676 1.00 84.94 97 LEU A O 1
ATOM 785 N N . VAL A 1 98 ? -6.241 0.228 25.234 1.00 82.44 98 VAL A N 1
ATOM 786 C CA . VAL A 1 98 ? -5.373 1.252 24.608 1.00 82.44 98 VAL A CA 1
ATOM 787 C C . VAL A 1 98 ? -5.689 2.667 25.111 1.00 82.44 98 VAL A C 1
ATOM 789 O O . VAL A 1 98 ? -4.866 3.580 24.973 1.00 82.44 98 VAL A O 1
ATOM 792 N N . GLY A 1 99 ? -6.861 2.848 25.721 1.00 80.62 99 GLY A N 1
ATOM 793 C CA . GLY A 1 99 ? -7.424 4.142 26.083 1.00 80.62 99 GLY A CA 1
ATOM 794 C C . GLY A 1 99 ? -8.144 4.826 24.911 1.00 80.62 99 GLY A C 1
ATOM 795 O O . GLY A 1 99 ? -8.033 4.395 23.755 1.00 80.62 99 GLY A O 1
ATOM 796 N N . PRO A 1 100 ? -8.879 5.920 25.191 1.00 75.75 100 PRO A N 1
ATOM 797 C CA . PRO A 1 100 ? -9.556 6.697 24.163 1.00 75.75 100 PRO A CA 1
ATOM 798 C C . PRO A 1 100 ? -8.543 7.231 23.149 1.00 75.75 100 PRO A C 1
ATOM 800 O O . PRO A 1 100 ? -7.493 7.776 23.505 1.00 75.75 100 PRO A O 1
ATOM 803 N N . TYR A 1 101 ? -8.858 7.061 21.867 1.00 66.94 101 TYR A N 1
ATOM 804 C CA . TYR A 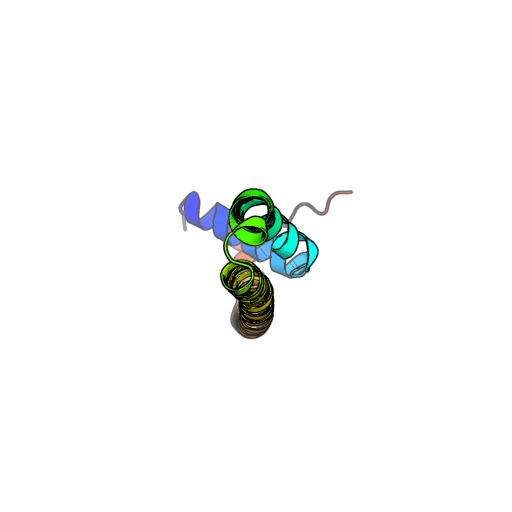1 101 ? -8.029 7.599 20.800 1.00 66.94 101 TYR A CA 1
ATOM 805 C C . TYR A 1 101 ? -8.011 9.133 20.905 1.00 66.94 101 TYR A C 1
ATOM 807 O O . TYR A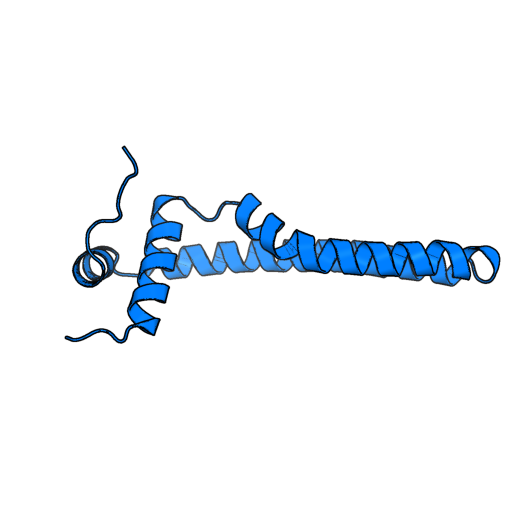 1 101 ? -9.085 9.726 21.012 1.00 66.94 101 TYR A O 1
ATOM 815 N N . PRO A 1 102 ? -6.842 9.801 20.858 1.00 67.19 102 PRO A N 1
ATOM 816 C CA . PRO A 1 102 ? -6.794 11.254 20.849 1.00 67.19 102 PRO A CA 1
ATOM 817 C C . PRO A 1 102 ? -7.424 11.743 19.543 1.00 67.19 102 PRO A C 1
ATOM 819 O O . PRO A 1 102 ? -6.805 11.709 18.475 1.00 67.19 102 PRO A O 1
ATOM 822 N N . THR A 1 103 ? -8.687 12.152 19.612 1.00 61.66 103 THR A N 1
ATOM 823 C CA . THR A 1 103 ? -9.299 12.986 18.588 1.00 61.66 103 THR A CA 1
ATOM 824 C C . THR A 1 103 ? -8.546 14.300 18.649 1.00 61.66 103 THR A C 1
ATOM 826 O O . THR A 1 103 ? -8.621 14.997 19.654 1.00 61.66 103 THR A O 1
ATOM 829 N N . ALA A 1 104 ? -7.723 14.567 17.636 1.00 53.50 104 ALA A N 1
ATOM 830 C CA . ALA A 1 104 ? -7.070 15.857 17.501 1.00 53.50 104 ALA A CA 1
ATOM 831 C C . ALA A 1 104 ? -8.169 16.928 17.451 1.00 53.50 104 ALA A C 1
ATOM 833 O O . ALA A 1 104 ? -8.894 17.005 16.458 1.00 53.50 104 ALA A O 1
ATOM 834 N N . GLU A 1 105 ? -8.332 17.647 18.560 1.00 41.31 105 GLU A N 1
ATOM 835 C CA . GLU A 1 105 ? -8.905 18.992 18.577 1.00 41.31 105 GLU A CA 1
ATOM 836 C C . GLU A 1 105 ? -7.973 19.953 17.831 1.00 41.31 105 GLU A C 1
ATOM 838 O O . GLU A 1 105 ? -6.731 19.783 17.935 1.00 41.31 105 GLU A O 1
#

Foldseek 3Di:
DDDDPVRLVVLLVLLVCLVVPPDPVVLVVVVVVVLVVLVVVLVVCCVPPCVPPVPVNVVSVVVNVVVVVVSVVVVVVVVVVSVVCSVPDPVVVSCVNNPDDPPPD

Organism: NCBI:txid2527983

Sequence (105 aa):
MNVDDQTHRVLRAYQKRHLLGMRFTDFALLMVRPWTVLGLIMLAAFAVVVPRLPEAGYFAIGIGVGGVLRDIGYFRRSKRIWSVVDAITDWQKVDELVGPYPTAE

Secondary structure (DSSP, 8-state):
----HHHHHHHHHHHHHHHH---HHHHHHHHHHHHHHHHHHHHHHHHHHTTT-HHHHHHHHHHHHHHHHHHHHHHHHHHHHHHHHHHHS-HHHHHHHH-S-----

Radius of gyration: 20.52 Å; chains: 1; bounding box: 35×29×62 Å